Protein AF-A0A2C1LQ80-F1 (afdb_monomer_lite)

Organism: Bacillus cereus (NCBI:txid1396)

Secondary structure (DSSP, 8-state):
-PPPEEEEE-SEEEETTTTEE----S--EEEEETTTSSSEEEEEE--HHHHHHHHHHHHTTPPEEEEEE-TTSPPEEEEEEEEEEETTEEEEEESS--BT-------

Foldseek 3Di:
DDQDWDKAFFDWKDWVVVRGIADAPRPWIWIARDPFQQWIKIKGFADPVRVVVLVVCQVVQHWIWMFTDGPPFDTWIFIWHFPDDDPRMTMTTGRDRTPRDDPPDDD

pLDDT: mean 86.24, std 13.07, range [37.06, 96.94]

Structure (mmCIF, N/CA/C/O backbone):
data_AF-A0A2C1LQ80-F1
#
_entry.id   AF-A0A2C1LQ80-F1
#
loop_
_atom_site.group_PDB
_atom_site.id
_atom_site.type_symbol
_atom_site.label_atom_id
_atom_site.label_alt_id
_atom_site.label_comp_id
_atom_site.label_asym_id
_atom_site.label_entity_id
_atom_site.label_seq_id
_atom_site.pdbx_PDB_ins_code
_atom_site.Cartn_x
_atom_site.Cartn_y
_atom_site.Cartn_z
_atom_site.occupancy
_atom_site.B_iso_or_equiv
_atom_site.auth_seq_id
_atom_site.auth_comp_id
_atom_site.auth_asym_id
_atom_site.auth_atom_id
_atom_site.pdbx_PDB_model_num
ATOM 1 N N . MET A 1 1 ? 6.420 -24.282 -2.613 1.00 42.78 1 MET A N 1
ATOM 2 C CA . MET A 1 1 ? 7.594 -23.488 -3.041 1.00 42.78 1 MET A CA 1
ATOM 3 C C . MET A 1 1 ? 7.207 -22.020 -2.972 1.00 42.78 1 MET A C 1
ATOM 5 O O . MET A 1 1 ? 6.272 -21.635 -3.664 1.00 42.78 1 MET A O 1
ATOM 9 N N . GLY A 1 2 ? 7.824 -21.237 -2.084 1.00 52.50 2 GLY A N 1
ATOM 10 C CA . GLY A 1 2 ? 7.502 -19.814 -1.937 1.00 52.50 2 GLY A CA 1
ATOM 11 C C . GLY A 1 2 ? 7.779 -19.061 -3.238 1.00 52.50 2 GLY A C 1
ATOM 12 O O . GLY A 1 2 ? 8.859 -19.191 -3.813 1.00 52.50 2 GLY A O 1
ATOM 13 N N . ARG A 1 3 ? 6.786 -18.325 -3.743 1.00 61.47 3 ARG A N 1
ATOM 14 C CA . ARG A 1 3 ? 6.936 -17.494 -4.943 1.00 61.47 3 ARG A CA 1
ATOM 15 C C . ARG A 1 3 ? 7.884 -16.330 -4.623 1.00 61.47 3 ARG A C 1
ATOM 17 O O . ARG A 1 3 ? 7.694 -15.654 -3.617 1.00 61.47 3 ARG A O 1
ATOM 24 N N . LYS A 1 4 ? 8.919 -16.110 -5.445 1.00 72.00 4 LYS A N 1
ATOM 25 C CA . LYS A 1 4 ? 9.915 -15.043 -5.222 1.00 72.00 4 LYS A CA 1
ATOM 26 C C . LYS A 1 4 ? 9.265 -13.662 -5.397 1.00 72.00 4 LYS A C 1
ATOM 28 O O . LYS A 1 4 ? 8.757 -13.360 -6.478 1.00 72.00 4 LYS A O 1
ATOM 33 N N . ARG A 1 5 ? 9.324 -12.834 -4.353 1.00 78.19 5 ARG A N 1
ATOM 34 C CA . ARG A 1 5 ? 8.924 -11.419 -4.361 1.00 78.19 5 ARG A CA 1
ATOM 35 C C . ARG A 1 5 ? 10.166 -10.533 -4.251 1.00 78.19 5 ARG A C 1
ATOM 37 O O . ARG A 1 5 ? 11.120 -10.908 -3.574 1.00 78.19 5 ARG A O 1
ATOM 44 N N . ASN A 1 6 ? 10.153 -9.391 -4.930 1.00 82.69 6 ASN A N 1
ATOM 45 C CA . ASN A 1 6 ? 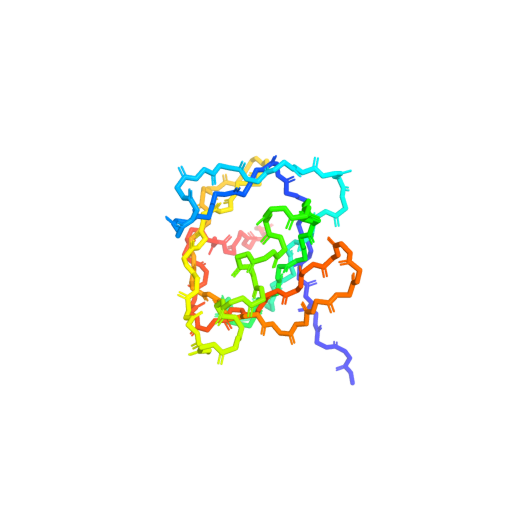11.159 -8.346 -4.757 1.00 82.69 6 ASN A CA 1
ATOM 46 C C . ASN A 1 6 ? 10.644 -7.369 -3.696 1.00 82.69 6 ASN A C 1
ATOM 48 O O . ASN A 1 6 ? 9.535 -6.862 -3.861 1.00 82.69 6 ASN A O 1
ATOM 52 N N . SER A 1 7 ? 11.433 -7.125 -2.650 1.00 84.19 7 SER A N 1
ATOM 53 C CA . SER A 1 7 ? 11.155 -6.096 -1.643 1.00 84.19 7 SER A CA 1
ATOM 54 C C . SER A 1 7 ? 11.945 -4.837 -1.971 1.00 84.19 7 SER A C 1
ATOM 56 O O . SER A 1 7 ? 13.100 -4.946 -2.385 1.00 84.19 7 SER A O 1
ATOM 58 N N . HIS A 1 8 ? 11.329 -3.674 -1.789 1.00 85.50 8 HIS A N 1
ATOM 59 C CA . HIS A 1 8 ? 11.959 -2.370 -1.983 1.00 85.50 8 HIS A CA 1
ATOM 60 C C . HIS A 1 8 ? 11.697 -1.481 -0.779 1.00 85.50 8 HIS A C 1
ATOM 62 O O . HIS A 1 8 ? 10.555 -1.415 -0.313 1.00 85.50 8 HIS A O 1
ATOM 68 N N . ASP A 1 9 ? 12.743 -0.786 -0.345 1.00 85.25 9 ASP A N 1
ATOM 69 C CA . ASP A 1 9 ? 12.654 0.262 0.667 1.00 85.25 9 ASP A CA 1
ATOM 70 C C . ASP A 1 9 ? 12.055 1.519 0.037 1.00 85.25 9 ASP A C 1
ATOM 72 O O . ASP A 1 9 ? 12.361 1.866 -1.109 1.00 85.25 9 ASP A O 1
ATOM 76 N N . ILE A 1 10 ? 11.166 2.181 0.768 1.00 89.38 10 ILE A N 1
ATOM 77 C CA . ILE A 1 10 ? 10.359 3.274 0.234 1.00 89.38 10 ILE A CA 1
ATOM 78 C C . ILE A 1 10 ? 10.852 4.609 0.778 1.00 89.38 10 ILE A C 1
ATOM 80 O O . ILE A 1 10 ? 10.959 4.792 1.986 1.00 89.38 10 ILE A O 1
ATOM 84 N N . ASP A 1 11 ? 11.082 5.569 -0.119 1.00 87.56 11 ASP A N 1
ATOM 85 C CA . ASP A 1 11 ? 11.492 6.922 0.264 1.00 87.56 11 ASP A CA 1
ATOM 86 C C . ASP A 1 11 ? 10.289 7.788 0.636 1.00 87.56 11 ASP A C 1
ATOM 88 O O . ASP A 1 11 ? 10.343 8.570 1.583 1.00 87.56 11 ASP A O 1
ATOM 92 N N . ARG A 1 12 ? 9.220 7.720 -0.174 1.00 91.69 12 ARG A N 1
ATOM 93 C CA . ARG A 1 12 ? 7.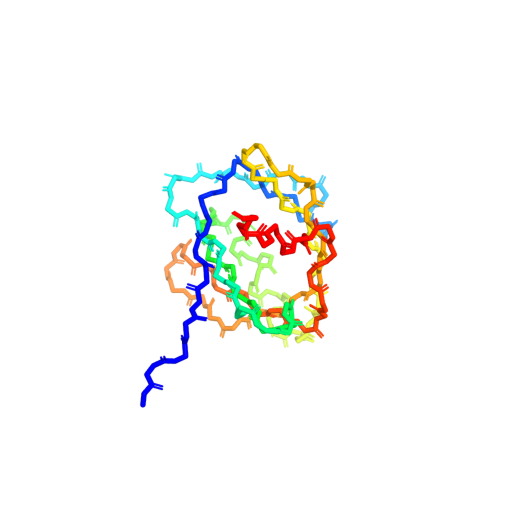999 8.528 -0.022 1.00 91.69 12 ARG A CA 1
ATOM 94 C C . ARG A 1 12 ? 6.786 7.811 -0.598 1.00 91.69 12 ARG A C 1
ATOM 96 O O . ARG A 1 12 ? 6.883 7.131 -1.623 1.00 91.69 12 ARG A O 1
ATOM 103 N N . VAL A 1 13 ? 5.620 8.049 -0.001 1.00 93.50 13 VAL A N 1
ATOM 104 C CA . VAL A 1 13 ? 4.330 7.549 -0.493 1.00 93.50 13 VAL A CA 1
ATOM 105 C C . VAL A 1 13 ? 3.331 8.686 -0.533 1.00 93.50 13 VAL A C 1
ATOM 107 O O . VAL A 1 13 ? 3.036 9.291 0.487 1.00 93.50 13 VAL A O 1
ATOM 110 N N . PHE A 1 14 ? 2.774 8.954 -1.705 1.00 94.38 14 PHE A N 1
ATOM 111 C CA . PHE A 1 14 ? 1.685 9.902 -1.882 1.00 94.38 14 PHE A CA 1
ATOM 112 C C . PHE A 1 14 ? 0.360 9.160 -2.043 1.00 94.38 14 PHE A C 1
ATOM 114 O O . PHE A 1 14 ? 0.234 8.283 -2.905 1.00 94.38 14 PHE A O 1
ATOM 121 N N . VAL A 1 15 ? -0.634 9.553 -1.246 1.00 94.44 15 VAL A N 1
ATOM 122 C CA . VAL A 1 15 ? -1.986 8.988 -1.283 1.00 94.44 15 VAL A CA 1
ATOM 123 C C . VAL A 1 15 ? -2.927 10.009 -1.895 1.00 94.44 15 VAL A C 1
ATOM 125 O O . VAL A 1 15 ? -3.183 11.071 -1.327 1.00 94.44 15 VAL A O 1
ATOM 128 N N . LYS A 1 16 ? -3.486 9.691 -3.064 1.00 92.19 16 LYS A N 1
ATOM 129 C CA . LYS A 1 16 ? -4.282 10.667 -3.818 1.00 92.19 16 LYS A CA 1
ATOM 130 C C . LYS A 1 16 ? -5.562 11.095 -3.098 1.00 92.19 16 LYS A C 1
ATOM 132 O O . LYS A 1 16 ? -5.937 12.258 -3.211 1.00 92.19 16 LYS A O 1
ATOM 137 N N . GLY A 1 17 ? -6.213 10.188 -2.367 1.00 88.56 17 GLY A N 1
ATOM 138 C CA . GLY A 1 17 ? -7.42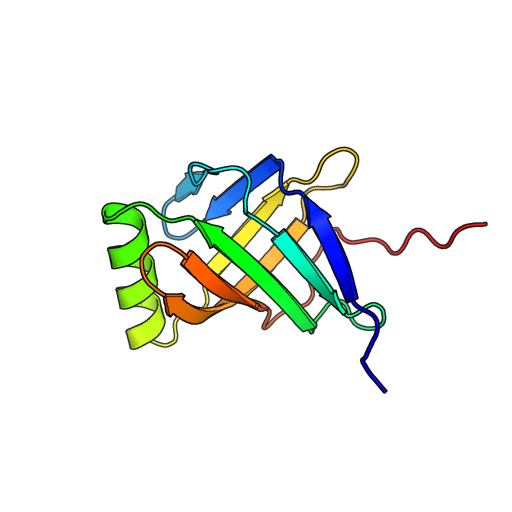6 10.511 -1.604 1.00 88.56 17 GLY A CA 1
ATOM 139 C C . GLY A 1 17 ? -7.164 11.465 -0.437 1.00 88.56 17 GLY A C 1
ATOM 140 O O . GLY A 1 17 ? -7.965 12.363 -0.196 1.00 88.56 17 GLY A O 1
ATOM 141 N N . LEU A 1 18 ? -5.994 11.350 0.197 1.00 89.38 18 LEU A N 1
ATOM 142 C CA . LEU A 1 18 ? -5.525 12.261 1.245 1.00 89.38 18 LEU A CA 1
ATOM 143 C C . LEU A 1 18 ? -4.937 13.564 0.685 1.00 89.38 18 LEU A C 1
ATOM 145 O O . LEU A 1 18 ? -4.916 14.582 1.368 1.00 89.38 18 LEU A O 1
ATOM 149 N N . LYS A 1 19 ? -4.507 13.558 -0.583 1.00 92.00 19 LYS A N 1
ATOM 150 C CA . LYS A 1 19 ? -3.861 14.683 -1.283 1.00 92.00 19 LYS A CA 1
ATOM 151 C C . LYS A 1 19 ? -2.526 15.121 -0.664 1.00 92.00 19 LYS A C 1
ATOM 153 O O . LYS A 1 19 ? -2.078 16.234 -0.932 1.00 92.00 19 LYS A O 1
ATOM 158 N N . TYR A 1 20 ? -1.870 14.255 0.106 1.00 89.81 20 TYR A N 1
ATOM 159 C CA . TYR A 1 20 ? -0.556 14.516 0.693 1.00 89.81 20 TYR A CA 1
ATOM 160 C C . TYR A 1 20 ? 0.334 13.260 0.736 1.00 89.81 20 TYR A C 1
ATOM 162 O O . TYR A 1 20 ? -0.101 12.148 0.417 1.00 89.81 20 TYR A O 1
ATOM 170 N N . GLU A 1 21 ? 1.612 13.471 1.068 1.00 91.12 21 GLU A N 1
ATOM 171 C CA . GLU A 1 21 ? 2.606 12.414 1.289 1.00 91.12 21 GLU A CA 1
ATOM 172 C C . GLU A 1 21 ? 2.541 11.902 2.730 1.00 91.12 21 GLU A C 1
ATOM 174 O O . GLU A 1 21 ? 2.594 12.699 3.666 1.00 91.12 21 GLU A O 1
ATOM 179 N N . LEU A 1 22 ? 2.446 10.584 2.903 1.00 88.81 22 LEU A N 1
ATOM 180 C CA . LEU A 1 22 ? 2.454 9.950 4.217 1.00 88.81 22 LEU A CA 1
ATOM 181 C C . LEU A 1 22 ? 3.793 10.171 4.908 1.00 88.81 22 LEU A C 1
ATOM 183 O O . LEU A 1 22 ? 4.860 10.139 4.280 1.00 88.81 22 LEU A O 1
ATOM 187 N N . ARG A 1 23 ? 3.736 10.331 6.228 1.00 81.31 23 ARG A N 1
ATOM 188 C CA . ARG A 1 23 ? 4.941 10.404 7.043 1.00 81.31 23 ARG A CA 1
ATOM 189 C C . ARG A 1 23 ? 5.478 8.998 7.293 1.00 81.31 23 ARG A C 1
ATOM 191 O O . ARG A 1 23 ? 4.931 8.260 8.102 1.00 81.31 23 ARG A O 1
ATOM 198 N N . LEU A 1 24 ? 6.582 8.666 6.633 1.00 83.12 24 LEU A N 1
ATOM 199 C CA . LEU A 1 24 ? 7.207 7.355 6.775 1.00 83.12 24 LEU A CA 1
ATOM 200 C C . LEU A 1 24 ? 7.936 7.211 8.120 1.00 83.12 24 LEU A C 1
ATOM 202 O O . LEU A 1 24 ? 8.577 8.155 8.595 1.00 83.12 24 LEU A O 1
ATOM 206 N N . SER A 1 25 ? 7.862 6.023 8.718 1.00 80.12 25 SER A N 1
ATOM 207 C CA . SER A 1 25 ? 8.595 5.633 9.927 1.00 80.12 25 SER A CA 1
ATOM 208 C C . SER A 1 25 ? 9.845 4.795 9.644 1.00 80.12 25 SER A C 1
ATOM 210 O O . SER A 1 25 ? 10.580 4.487 10.581 1.00 80.12 25 SER A O 1
ATOM 212 N N . GLY A 1 26 ? 10.099 4.428 8.384 1.00 76.69 26 GLY A N 1
ATOM 213 C CA . GLY A 1 26 ? 11.242 3.616 7.955 1.00 76.69 26 GLY A CA 1
ATOM 214 C C . GLY A 1 26 ? 10.996 2.104 7.999 1.00 76.69 26 GLY A C 1
ATOM 215 O O . GLY A 1 26 ? 11.940 1.333 7.855 1.00 76.69 26 GLY A O 1
ATOM 216 N N . SER A 1 27 ? 9.751 1.676 8.216 1.00 77.00 27 SER A N 1
ATOM 217 C CA . SER A 1 27 ? 9.326 0.266 8.177 1.00 77.00 27 SER A CA 1
ATOM 218 C C . SER A 1 27 ? 8.510 -0.064 6.927 1.00 77.00 27 SER A C 1
ATOM 220 O O . SER A 1 27 ? 8.012 -1.176 6.787 1.00 77.00 27 SER A O 1
ATOM 222 N N . GLU A 1 28 ? 8.341 0.903 6.028 1.00 87.94 28 GLU A N 1
ATOM 223 C CA . GLU A 1 28 ? 7.515 0.761 4.843 1.00 87.94 28 GLU A CA 1
ATOM 224 C C . GLU A 1 28 ? 8.216 -0.060 3.772 1.00 87.94 28 GLU A C 1
ATOM 226 O O . GLU A 1 28 ? 9.349 0.220 3.375 1.00 87.94 28 GLU A O 1
ATOM 231 N N . ALA A 1 29 ? 7.506 -1.066 3.272 1.00 90.12 29 ALA A N 1
ATOM 232 C CA . ALA A 1 29 ? 8.053 -2.017 2.326 1.00 90.12 29 ALA A CA 1
ATOM 233 C C . ALA A 1 29 ? 7.085 -2.238 1.171 1.00 90.12 29 ALA A C 1
ATOM 235 O O . ALA A 1 29 ? 5.888 -2.480 1.355 1.00 90.12 29 ALA A O 1
ATOM 236 N N . LEU A 1 30 ? 7.628 -2.200 -0.044 1.00 90.56 30 LEU A N 1
ATOM 237 C CA . LEU A 1 30 ? 6.905 -2.574 -1.248 1.00 90.56 30 LEU A CA 1
ATOM 238 C C . LEU A 1 30 ? 7.349 -3.967 -1.682 1.00 90.56 30 LEU A C 1
ATOM 240 O O . LEU A 1 30 ? 8.480 -4.165 -2.120 1.00 90.56 30 LEU A O 1
ATOM 244 N N . SER A 1 31 ? 6.430 -4.923 -1.625 1.00 89.75 31 SER A N 1
ATOM 245 C CA . SER A 1 31 ? 6.635 -6.293 -2.085 1.00 89.75 31 SER A CA 1
ATOM 246 C C . SER A 1 31 ? 5.957 -6.514 -3.428 1.00 89.75 31 SER A C 1
ATOM 248 O O . SER A 1 31 ? 4.741 -6.410 -3.528 1.00 89.75 31 SER A O 1
ATOM 250 N N . ILE A 1 32 ? 6.713 -6.885 -4.462 1.00 85.81 32 ILE A N 1
ATOM 251 C CA . ILE A 1 32 ? 6.175 -7.107 -5.813 1.00 85.81 32 ILE A CA 1
ATOM 252 C C . ILE A 1 32 ? 6.461 -8.533 -6.267 1.00 85.81 32 ILE A C 1
ATOM 254 O O . ILE A 1 32 ? 7.598 -9.011 -6.212 1.00 85.81 32 ILE A O 1
ATOM 258 N N . HIS A 1 33 ? 5.438 -9.217 -6.771 1.00 80.31 33 HIS A N 1
ATOM 259 C CA . HIS A 1 33 ? 5.605 -10.505 -7.420 1.00 80.31 33 HIS A CA 1
ATOM 260 C C . HIS A 1 33 ? 6.346 -10.354 -8.755 1.00 80.31 33 HIS A C 1
ATOM 262 O O . HIS A 1 33 ? 5.972 -9.571 -9.630 1.00 80.31 33 HIS A O 1
ATOM 268 N N . LYS A 1 34 ? 7.413 -11.143 -8.914 1.00 67.94 34 LYS A N 1
ATOM 269 C CA . LYS A 1 34 ? 8.449 -10.940 -9.936 1.00 67.94 34 LYS A CA 1
ATOM 270 C C . LYS A 1 34 ? 7.945 -10.959 -11.388 1.00 67.94 34 LYS A C 1
ATOM 272 O O . LYS A 1 34 ? 8.589 -10.364 -12.245 1.00 67.94 34 LYS A O 1
ATOM 277 N N . THR A 1 35 ? 6.860 -11.675 -11.683 1.00 67.62 35 THR A N 1
ATOM 278 C CA . THR A 1 35 ? 6.489 -12.029 -13.067 1.00 67.62 35 THR A CA 1
ATOM 279 C C . THR A 1 35 ? 5.329 -11.240 -13.660 1.00 67.62 35 THR A C 1
ATOM 281 O O . THR A 1 35 ? 5.179 -11.260 -14.874 1.00 67.62 35 THR A O 1
ATOM 284 N N . ASN A 1 36 ? 4.495 -10.589 -12.850 1.00 68.81 36 ASN A N 1
ATOM 285 C CA . ASN A 1 36 ? 3.261 -9.965 -13.334 1.00 68.81 36 ASN A CA 1
ATOM 286 C C . ASN A 1 36 ? 3.044 -8.528 -12.853 1.00 68.81 36 ASN A C 1
ATOM 288 O O . ASN A 1 36 ? 2.198 -7.866 -13.432 1.00 68.81 36 ASN A O 1
ATOM 292 N N . PHE A 1 37 ? 3.785 -8.014 -11.859 1.00 76.44 37 PHE A N 1
ATOM 293 C CA . PHE A 1 37 ? 3.662 -6.635 -11.321 1.00 76.44 37 PHE A CA 1
ATOM 294 C C . PHE A 1 37 ? 2.238 -6.196 -10.900 1.00 76.44 37 PHE A C 1
ATOM 296 O O . PHE A 1 37 ? 2.049 -5.065 -10.464 1.00 76.44 37 PHE A O 1
ATOM 303 N N . GLU A 1 38 ? 1.250 -7.079 -11.029 1.00 79.69 38 GLU A N 1
ATOM 304 C CA . GLU A 1 38 ? -0.146 -6.959 -10.607 1.00 79.69 38 GLU A CA 1
ATOM 305 C C . GLU A 1 38 ? -0.316 -7.412 -9.159 1.00 79.69 38 GLU A C 1
ATOM 307 O O . GLU A 1 38 ? -1.100 -6.836 -8.416 1.00 79.69 38 GLU A O 1
ATOM 312 N N . ASP A 1 39 ? 0.450 -8.423 -8.743 1.00 86.44 39 ASP A N 1
ATOM 313 C CA . ASP A 1 39 ? 0.470 -8.917 -7.367 1.00 86.44 39 ASP A CA 1
ATOM 314 C C . ASP A 1 39 ? 1.565 -8.182 -6.590 1.00 86.44 39 ASP A C 1
ATOM 316 O O . ASP A 1 39 ? 2.713 -8.630 -6.509 1.00 86.44 39 ASP A O 1
ATOM 320 N N . TRP A 1 40 ? 1.209 -7.006 -6.076 1.00 92.31 40 TRP A N 1
ATOM 321 C CA . TRP A 1 40 ? 2.048 -6.222 -5.178 1.00 92.31 40 TRP A CA 1
ATOM 322 C C . TRP A 1 40 ? 1.318 -5.900 -3.876 1.00 92.31 40 TRP A C 1
ATOM 324 O O . TRP A 1 40 ? 0.094 -5.777 -3.835 1.00 92.31 40 TRP A O 1
ATOM 334 N N . GLU A 1 41 ? 2.086 -5.780 -2.802 1.00 95.06 41 GLU A N 1
ATOM 335 C CA . GLU A 1 41 ? 1.623 -5.390 -1.477 1.00 95.06 41 GLU A CA 1
ATOM 336 C C . GLU A 1 41 ? 2.506 -4.262 -0.964 1.00 95.06 41 GLU A C 1
ATOM 338 O O . GLU A 1 41 ? 3.719 -4.264 -1.182 1.00 95.06 41 GLU A O 1
ATOM 343 N N . LEU A 1 42 ? 1.879 -3.297 -0.310 1.00 94.44 42 LEU A N 1
ATOM 344 C CA . LEU A 1 42 ? 2.539 -2.139 0.259 1.00 94.44 42 LEU A CA 1
ATOM 345 C C . LEU A 1 42 ? 2.178 -2.074 1.741 1.00 94.44 42 LEU A C 1
ATOM 347 O O . LEU A 1 42 ? 0.999 -2.005 2.092 1.00 94.44 42 LEU A O 1
ATOM 351 N N . GLU A 1 43 ? 3.203 -2.139 2.579 1.00 94.81 43 GLU A N 1
ATOM 352 C CA . GLU A 1 43 ? 3.104 -1.991 4.026 1.00 94.81 43 GLU A CA 1
ATOM 353 C C . GLU A 1 43 ? 3.466 -0.557 4.408 1.00 94.81 43 GLU A C 1
ATOM 355 O O . GLU A 1 43 ? 4.497 -0.039 3.978 1.00 94.81 43 GLU A O 1
ATOM 360 N N . LEU A 1 44 ? 2.586 0.090 5.169 1.00 93.19 44 LEU A N 1
ATOM 361 C CA . LEU A 1 44 ? 2.670 1.497 5.544 1.00 93.19 44 LEU A CA 1
ATOM 362 C C . LEU A 1 44 ? 2.506 1.640 7.047 1.00 93.19 44 LEU A C 1
ATOM 364 O O . LEU A 1 44 ? 1.617 1.015 7.625 1.00 93.19 44 LEU A O 1
ATOM 368 N N . SER A 1 45 ? 3.284 2.522 7.659 1.00 91.31 45 SER A N 1
ATOM 369 C CA . SER A 1 45 ? 2.913 3.076 8.955 1.00 91.31 45 SER A CA 1
ATOM 370 C C . SER A 1 45 ? 1.985 4.268 8.747 1.00 91.31 45 SER A C 1
ATOM 372 O O . SER A 1 45 ? 2.200 5.080 7.849 1.00 91.31 45 SER A O 1
ATOM 374 N N . ALA A 1 46 ? 0.950 4.365 9.573 1.00 89.56 46 ALA A N 1
ATOM 375 C CA . ALA A 1 46 ? -0.040 5.430 9.536 1.00 89.56 46 ALA A CA 1
ATOM 376 C C . ALA A 1 46 ? -0.250 6.009 10.943 1.00 89.56 46 ALA A C 1
ATOM 378 O O . ALA A 1 46 ? -0.303 5.274 11.934 1.00 89.56 46 ALA A O 1
ATOM 379 N N . CYS A 1 47 ? -0.363 7.332 11.042 1.00 90.31 47 CYS A N 1
ATOM 380 C CA . CYS A 1 47 ? -0.796 8.022 12.257 1.00 90.31 47 CYS A CA 1
ATOM 381 C C . CYS A 1 47 ? -2.322 7.928 12.436 1.00 90.31 47 CYS A C 1
ATOM 383 O O . CYS A 1 47 ? -3.024 7.457 11.546 1.00 90.31 47 CYS A O 1
ATOM 385 N N . GLU A 1 48 ? -2.857 8.379 13.576 1.00 90.06 48 GLU A N 1
ATOM 386 C CA . GLU A 1 48 ? -4.295 8.255 13.877 1.00 90.06 48 GLU A CA 1
ATOM 387 C C . GLU A 1 48 ? -5.193 8.845 12.778 1.00 90.06 48 GLU A C 1
ATOM 389 O O . GLU A 1 48 ? -6.127 8.184 12.337 1.00 90.06 48 GLU A O 1
ATOM 394 N N . GLU A 1 49 ? -4.881 10.044 12.274 1.00 88.62 49 GLU A N 1
ATOM 395 C CA . GLU A 1 49 ? -5.652 10.688 11.199 1.00 88.62 49 GLU A CA 1
ATOM 396 C C . GLU A 1 49 ? -5.633 9.880 9.891 1.00 88.62 49 GLU A C 1
ATOM 398 O O . GLU A 1 49 ? -6.660 9.727 9.227 1.00 88.62 49 GLU A O 1
ATOM 403 N N . GLU A 1 50 ? -4.474 9.328 9.531 1.00 92.44 50 GLU A N 1
ATOM 404 C CA . GLU A 1 50 ? -4.305 8.488 8.342 1.00 92.44 50 GLU A CA 1
ATOM 405 C C . GLU A 1 50 ? -5.042 7.149 8.509 1.00 92.44 50 GLU A C 1
ATOM 407 O O . GLU A 1 50 ? -5.681 6.676 7.567 1.00 92.44 50 GLU A O 1
ATOM 412 N N . LEU A 1 51 ? -5.015 6.558 9.710 1.00 93.75 51 LEU A N 1
ATOM 413 C CA . LEU A 1 51 ? -5.731 5.320 10.029 1.00 93.75 51 LEU A CA 1
ATOM 414 C C . LEU A 1 51 ? -7.239 5.476 9.838 1.00 93.75 51 LEU A C 1
ATOM 416 O O . LEU A 1 51 ? -7.837 4.617 9.193 1.00 93.75 51 LEU A O 1
ATOM 420 N N . TYR A 1 52 ? -7.840 6.578 10.303 1.00 93.62 52 TYR A N 1
ATOM 421 C CA . TYR A 1 52 ? -9.268 6.839 10.082 1.00 93.62 52 TYR A CA 1
ATOM 422 C C . TYR A 1 52 ? -9.631 6.841 8.593 1.00 93.62 52 TYR A C 1
ATOM 424 O O . TYR A 1 52 ? -10.649 6.270 8.200 1.00 93.62 52 TYR A O 1
ATOM 432 N N . TYR A 1 53 ? -8.784 7.433 7.746 1.00 94.25 53 TYR A N 1
ATOM 433 C CA . TYR A 1 53 ? -8.980 7.383 6.298 1.00 94.25 53 TYR A CA 1
ATOM 434 C C . TYR A 1 53 ? -8.903 5.947 5.762 1.00 94.25 53 TYR A C 1
ATOM 436 O O . TYR A 1 53 ? -9.771 5.537 4.993 1.00 94.25 53 TYR A O 1
ATOM 444 N N . PHE A 1 54 ? -7.895 5.168 6.172 1.00 95.12 54 PHE A N 1
ATOM 445 C CA . PHE A 1 54 ? -7.739 3.782 5.720 1.00 95.12 54 PHE A CA 1
ATOM 446 C C . PHE A 1 54 ? -8.869 2.863 6.204 1.00 95.12 54 PHE A C 1
ATOM 448 O O . PHE A 1 54 ? -9.259 1.947 5.479 1.00 95.12 54 PHE A O 1
ATOM 455 N N . GLU A 1 55 ? -9.421 3.097 7.392 1.00 95.69 55 GLU A N 1
ATOM 456 C CA . GLU A 1 55 ? -10.590 2.375 7.894 1.00 95.69 55 GLU A CA 1
ATOM 457 C C . GLU A 1 55 ? -11.847 2.690 7.079 1.00 95.69 55 GLU A C 1
ATOM 459 O O . GLU A 1 55 ? -12.556 1.764 6.681 1.00 95.69 55 GLU A O 1
ATOM 464 N N . ASP A 1 56 ? -12.096 3.966 6.775 1.00 95.56 56 ASP A N 1
ATOM 465 C CA . ASP A 1 56 ? -13.254 4.406 5.990 1.00 95.56 56 ASP A CA 1
ATOM 466 C C . ASP A 1 56 ? -13.244 3.809 4.572 1.00 95.56 56 ASP A C 1
ATOM 468 O O . ASP A 1 56 ? -14.209 3.167 4.151 1.00 95.56 56 ASP A O 1
ATOM 472 N N . VAL A 1 57 ? -12.121 3.923 3.856 1.00 95.06 57 VAL A N 1
ATOM 473 C CA . VAL A 1 57 ? -11.992 3.348 2.503 1.00 95.06 57 VAL A CA 1
ATOM 474 C C . VAL A 1 57 ? -12.031 1.818 2.516 1.00 95.06 57 VAL A C 1
ATOM 476 O O . VAL A 1 57 ? -12.555 1.219 1.579 1.00 95.06 57 VAL A O 1
ATOM 479 N N . LYS A 1 58 ? -11.547 1.164 3.585 1.00 95.81 58 LYS A N 1
ATOM 480 C CA . LYS A 1 58 ? -11.669 -0.292 3.757 1.00 95.81 58 LYS A CA 1
ATOM 481 C C . LYS A 1 58 ? -13.127 -0.718 3.923 1.00 95.81 58 LYS A C 1
ATOM 483 O O . LYS A 1 58 ? -13.533 -1.704 3.318 1.00 95.81 58 LYS A O 1
ATOM 488 N N . GLN A 1 59 ? -13.911 0.001 4.730 1.00 95.25 59 GLN A N 1
ATOM 489 C CA . GLN A 1 59 ? -15.335 -0.299 4.936 1.00 95.25 59 GLN A CA 1
ATOM 490 C C . GLN A 1 59 ? -16.152 -0.133 3.650 1.00 95.25 59 GLN A C 1
ATOM 492 O O . GLN A 1 59 ? -17.118 -0.865 3.440 1.00 95.25 59 GLN A O 1
ATOM 497 N N . LYS A 1 60 ? -15.749 0.803 2.787 1.00 95.44 60 LYS A N 1
ATOM 498 C CA . LYS A 1 60 ? -16.389 1.071 1.492 1.00 95.44 60 LYS A CA 1
ATOM 499 C C . LYS A 1 60 ? -15.872 0.197 0.345 1.00 95.44 60 LYS A C 1
ATOM 501 O O . LYS A 1 60 ? -16.418 0.285 -0.750 1.00 95.44 60 LYS A O 1
ATOM 506 N N . ASP A 1 61 ? -14.838 -0.615 0.583 1.00 92.44 61 ASP A N 1
ATOM 507 C CA . ASP A 1 61 ? -14.091 -1.347 -0.453 1.00 92.44 61 ASP A CA 1
ATOM 508 C C . ASP A 1 61 ? -13.623 -0.425 -1.602 1.00 92.44 61 ASP A C 1
ATOM 510 O O . ASP A 1 61 ? -13.619 -0.784 -2.781 1.00 92.44 61 ASP A O 1
ATOM 514 N N . GLU A 1 62 ? -13.257 0.816 -1.261 1.00 94.06 62 GLU A N 1
ATOM 515 C CA . GLU A 1 62 ? -12.858 1.827 -2.236 1.00 94.06 62 GLU A CA 1
ATOM 516 C C . GLU A 1 62 ? -11.374 1.679 -2.614 1.00 94.06 62 GLU A C 1
ATOM 518 O O . GLU A 1 62 ? -10.494 1.689 -1.744 1.00 94.06 62 GLU A O 1
ATOM 523 N N . PRO A 1 63 ? -11.047 1.596 -3.918 1.00 95.44 63 PRO A N 1
ATOM 524 C CA . PRO A 1 63 ? -9.663 1.589 -4.360 1.00 95.44 63 PRO A CA 1
ATOM 525 C C . PRO A 1 63 ? -8.954 2.915 -4.087 1.00 95.44 63 PRO A C 1
ATOM 527 O O . PRO A 1 63 ? -9.420 3.990 -4.463 1.00 95.44 63 PRO A O 1
ATOM 530 N N . ILE A 1 64 ? -7.743 2.821 -3.551 1.00 96.06 64 ILE A N 1
ATOM 531 C CA . ILE A 1 64 ? -6.862 3.951 -3.276 1.00 96.06 64 ILE A CA 1
ATOM 532 C C . ILE A 1 64 ? -5.801 4.038 -4.371 1.00 96.06 64 ILE A C 1
ATOM 534 O O . ILE A 1 64 ? -5.149 3.049 -4.711 1.00 96.06 64 ILE A O 1
ATOM 538 N N . GLU A 1 65 ? -5.597 5.238 -4.912 1.00 96.69 65 GLU A N 1
ATOM 539 C CA . GLU A 1 65 ? -4.495 5.536 -5.829 1.00 96.69 65 GLU A CA 1
ATOM 540 C C . GLU A 1 65 ? -3.241 5.964 -5.057 1.00 96.69 65 GLU A C 1
ATOM 542 O O . GLU A 1 65 ? -3.260 6.952 -4.316 1.00 96.69 65 GLU A O 1
ATOM 547 N N . PHE A 1 66 ? -2.143 5.245 -5.297 1.00 95.38 66 PHE A N 1
ATOM 548 C CA . PHE A 1 66 ? -0.832 5.502 -4.708 1.00 95.38 66 PHE A CA 1
ATOM 549 C C . PHE A 1 66 ? 0.171 5.983 -5.755 1.00 95.38 66 PHE A C 1
ATOM 551 O O . PHE A 1 66 ? 0.197 5.490 -6.888 1.00 95.38 66 PHE A O 1
ATOM 558 N N . ALA A 1 67 ? 1.052 6.892 -5.338 1.00 94.94 67 ALA A N 1
ATOM 559 C CA . ALA A 1 67 ? 2.331 7.129 -5.992 1.00 94.94 67 ALA A CA 1
ATOM 560 C C . ALA A 1 67 ? 3.470 6.841 -5.005 1.00 94.94 67 ALA A C 1
ATOM 562 O O . ALA A 1 67 ? 3.556 7.460 -3.949 1.00 94.94 67 ALA A O 1
ATOM 563 N N . ILE A 1 68 ? 4.327 5.887 -5.354 1.00 94.00 68 ILE A N 1
ATOM 564 C CA . ILE A 1 68 ? 5.392 5.355 -4.504 1.00 94.00 68 ILE A CA 1
ATOM 565 C C . ILE A 1 68 ? 6.730 5.781 -5.104 1.00 94.00 68 ILE A C 1
ATOM 567 O O . ILE A 1 68 ? 6.963 5.625 -6.308 1.00 94.00 68 ILE A O 1
ATOM 571 N N . TYR A 1 69 ? 7.606 6.326 -4.271 1.00 91.25 69 TYR A N 1
ATOM 572 C CA . TYR A 1 69 ? 8.945 6.747 -4.653 1.00 91.25 69 TYR A CA 1
ATOM 573 C C . TYR A 1 69 ? 9.961 5.847 -3.960 1.00 91.25 69 TYR A C 1
ATOM 575 O O . TYR A 1 69 ? 9.921 5.687 -2.744 1.00 91.25 69 TYR A O 1
ATOM 583 N N . ILE A 1 70 ? 10.848 5.261 -4.757 1.00 88.56 70 ILE A N 1
ATOM 584 C CA . ILE A 1 70 ? 11.936 4.392 -4.308 1.00 88.56 70 ILE A CA 1
ATOM 585 C C . ILE A 1 70 ? 13.226 4.946 -4.893 1.00 88.56 70 ILE A C 1
ATOM 587 O O . ILE A 1 70 ? 13.253 5.373 -6.057 1.00 88.56 70 ILE A O 1
ATOM 591 N N . GLN A 1 71 ? 14.291 4.916 -4.099 1.00 82.81 71 GLN A N 1
ATOM 592 C CA . GLN A 1 71 ? 15.564 5.493 -4.482 1.00 82.81 71 GLN A CA 1
ATOM 593 C C . GLN A 1 71 ? 16.082 4.832 -5.762 1.00 82.81 71 GLN A C 1
ATOM 595 O O . GLN A 1 71 ? 16.034 3.613 -5.924 1.00 82.81 71 GLN A O 1
ATOM 600 N N . TYR A 1 72 ? 16.574 5.645 -6.699 1.00 80.94 72 TYR A N 1
ATOM 601 C CA . TYR A 1 72 ? 17.103 5.185 -7.992 1.00 80.94 72 TYR A CA 1
ATOM 602 C C . TYR A 1 72 ? 16.085 4.463 -8.897 1.00 80.94 72 TYR A C 1
ATOM 604 O O . TYR A 1 72 ? 16.472 3.867 -9.904 1.00 80.94 72 TYR A O 1
ATOM 612 N N . MET A 1 73 ? 14.785 4.551 -8.592 1.00 83.44 73 MET A N 1
ATOM 613 C CA . MET A 1 73 ? 13.707 4.031 -9.430 1.00 83.44 73 MET A CA 1
ATOM 614 C C . MET A 1 73 ? 12.805 5.151 -9.945 1.00 83.44 73 MET A C 1
ATOM 616 O O . MET A 1 73 ? 12.735 6.251 -9.399 1.00 83.44 73 MET A O 1
ATOM 620 N N . ASN A 1 74 ? 12.079 4.858 -11.024 1.00 84.12 74 ASN A N 1
ATOM 621 C CA . ASN A 1 74 ? 11.000 5.734 -11.459 1.00 84.12 74 ASN A CA 1
ATOM 622 C C . ASN A 1 74 ? 9.884 5.746 -10.412 1.00 84.12 74 ASN A C 1
ATOM 624 O O . ASN A 1 74 ? 9.637 4.737 -9.753 1.00 84.12 74 ASN A O 1
ATOM 628 N N . ARG A 1 75 ? 9.149 6.861 -10.342 1.00 90.06 75 ARG A N 1
ATOM 629 C CA . ARG A 1 75 ? 7.888 6.929 -9.600 1.00 90.06 75 ARG A CA 1
ATOM 630 C C . ARG A 1 75 ? 6.977 5.777 -10.022 1.00 90.06 75 ARG A C 1
ATOM 632 O O . ARG A 1 75 ? 6.652 5.652 -11.206 1.00 90.06 75 ARG A O 1
ATOM 639 N N . LEU A 1 76 ? 6.547 4.991 -9.045 1.00 92.31 76 LEU A N 1
ATOM 640 C CA . LEU A 1 76 ? 5.634 3.880 -9.241 1.00 92.31 76 LEU A CA 1
ATOM 641 C C . LEU A 1 76 ? 4.204 4.328 -8.955 1.00 92.31 76 LEU A C 1
ATOM 643 O O . LEU A 1 76 ? 3.977 5.067 -8.002 1.00 92.31 76 LEU A O 1
ATOM 647 N N . THR A 1 77 ? 3.232 3.906 -9.759 1.00 94.25 77 THR A N 1
ATOM 648 C CA . THR A 1 77 ? 1.822 4.264 -9.532 1.00 94.25 77 THR A CA 1
ATOM 649 C C . THR A 1 77 ? 0.909 3.066 -9.702 1.00 94.25 77 THR A C 1
ATOM 651 O O . THR A 1 77 ? 1.041 2.325 -10.676 1.00 94.25 77 THR A O 1
ATOM 654 N N . GLY A 1 78 ? -0.056 2.909 -8.802 1.00 94.12 78 GLY A N 1
ATOM 655 C CA . GLY A 1 78 ? -1.020 1.815 -8.857 1.00 94.12 78 GLY A CA 1
ATOM 656 C C . GLY A 1 78 ? -2.233 2.061 -7.970 1.00 94.12 78 GLY A C 1
ATOM 657 O O . GLY A 1 78 ? -2.238 2.969 -7.136 1.00 94.12 78 GLY A O 1
ATOM 658 N N . LYS A 1 79 ? -3.269 1.246 -8.176 1.00 96.00 79 LYS A N 1
ATOM 659 C CA . LYS A 1 79 ? -4.452 1.187 -7.319 1.00 96.00 79 LYS A CA 1
ATOM 660 C C . LYS A 1 79 ? -4.365 -0.020 -6.407 1.00 96.00 79 LYS A C 1
ATOM 662 O O . LYS A 1 79 ? -3.994 -1.105 -6.861 1.00 96.00 79 LYS A O 1
ATOM 667 N N . ALA A 1 80 ? -4.742 0.164 -5.153 1.00 96.06 80 ALA A N 1
ATOM 668 C CA . ALA A 1 80 ? -4.788 -0.899 -4.167 1.00 96.06 80 ALA A CA 1
ATOM 669 C C . ALA A 1 80 ? -6.014 -0.764 -3.268 1.00 96.06 80 ALA A C 1
ATOM 671 O O . ALA A 1 80 ? -6.573 0.319 -3.124 1.00 96.06 80 ALA A O 1
ATOM 672 N N . VAL A 1 81 ? -6.405 -1.873 -2.657 1.00 96.50 81 VAL A N 1
ATOM 673 C CA . VAL A 1 81 ? -7.426 -1.921 -1.605 1.00 96.50 81 VAL A CA 1
ATOM 674 C C . VAL A 1 81 ? -6.767 -2.263 -0.277 1.00 96.50 81 VAL A C 1
ATOM 676 O O . VAL A 1 81 ? -5.713 -2.908 -0.244 1.00 96.50 81 VAL A O 1
ATOM 679 N N . VAL A 1 82 ? -7.371 -1.837 0.828 1.00 96.94 82 VAL A N 1
ATOM 680 C CA . VAL A 1 82 ? -6.850 -2.140 2.164 1.00 96.94 82 VAL A CA 1
ATOM 681 C C . VAL A 1 82 ? -7.091 -3.612 2.481 1.00 96.94 82 VAL A C 1
ATOM 683 O O . VAL A 1 82 ? -8.226 -4.066 2.599 1.00 96.94 82 VAL A O 1
ATOM 686 N N . LYS A 1 83 ? -6.006 -4.367 2.653 1.00 95.75 83 LYS A N 1
ATOM 687 C CA . LYS A 1 83 ? -6.040 -5.789 3.002 1.00 95.75 83 LYS A CA 1
ATOM 688 C C . LYS A 1 83 ? -6.190 -5.972 4.511 1.00 95.75 83 LYS A C 1
ATOM 690 O O . LYS A 1 83 ? -7.066 -6.705 4.965 1.00 95.75 83 LYS A O 1
ATOM 695 N N . SER A 1 84 ? -5.358 -5.295 5.296 1.00 95.56 84 SER A N 1
ATOM 696 C CA . SER A 1 84 ? -5.391 -5.353 6.759 1.00 95.56 84 SER A CA 1
ATOM 697 C C . SER A 1 84 ? -4.921 -4.041 7.378 1.00 95.56 84 SER A C 1
ATOM 699 O O . SER A 1 84 ? -4.208 -3.260 6.753 1.00 95.56 84 SER A O 1
ATOM 701 N N . ILE A 1 85 ? -5.380 -3.805 8.605 1.00 95.56 85 ILE A N 1
ATOM 702 C CA . ILE A 1 85 ? -4.937 -2.713 9.469 1.00 95.56 85 ILE A CA 1
ATOM 703 C C . ILE A 1 85 ? -4.668 -3.365 10.823 1.00 95.56 85 ILE A C 1
ATOM 705 O O . ILE A 1 85 ? -5.562 -4.012 11.372 1.00 95.56 85 ILE A O 1
ATOM 709 N N . GLU A 1 86 ? -3.443 -3.252 11.321 1.00 93.19 86 GLU A N 1
ATOM 710 C CA . GLU A 1 86 ? -3.007 -3.794 12.606 1.00 93.19 86 GLU A CA 1
ATOM 711 C C . GLU A 1 86 ? -2.282 -2.699 13.385 1.00 93.19 86 GLU A C 1
ATOM 713 O O . GLU A 1 86 ? -1.178 -2.299 13.027 1.00 93.19 86 GLU A O 1
ATOM 718 N N . LYS A 1 87 ? -2.899 -2.208 14.468 1.00 89.81 87 LYS A N 1
ATOM 719 C CA . LYS A 1 87 ? -2.413 -1.043 15.227 1.00 89.81 87 LYS A CA 1
ATOM 720 C C . LYS A 1 87 ? -2.203 0.166 14.303 1.00 89.81 87 LYS A C 1
ATOM 722 O O . LYS A 1 87 ? -3.176 0.767 13.876 1.00 89.81 87 LYS A O 1
ATOM 727 N N . ASN A 1 88 ? -0.951 0.501 14.008 1.00 92.00 88 ASN A N 1
ATOM 728 C CA . ASN A 1 88 ? -0.525 1.606 13.157 1.00 92.00 88 ASN A CA 1
ATOM 729 C C . ASN A 1 88 ? 0.018 1.147 11.797 1.00 92.00 88 ASN A C 1
ATOM 731 O O . ASN A 1 88 ? 0.490 1.977 11.028 1.00 92.00 88 ASN A O 1
ATOM 735 N N . THR A 1 89 ? -0.033 -0.151 11.499 1.00 93.19 89 THR A N 1
ATOM 736 C CA . THR A 1 89 ? 0.429 -0.714 10.232 1.00 93.19 89 THR A CA 1
ATOM 737 C C . THR A 1 89 ? -0.758 -0.990 9.318 1.00 93.19 89 THR A C 1
ATOM 739 O O . THR A 1 89 ? -1.700 -1.694 9.683 1.00 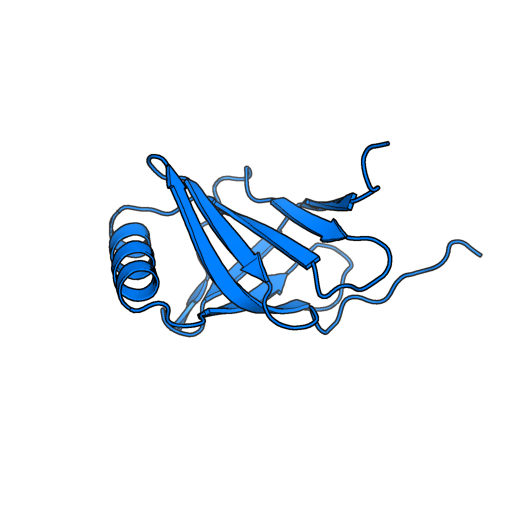93.19 89 THR A O 1
ATOM 742 N N . VAL A 1 90 ? -0.698 -0.460 8.102 1.00 94.94 90 VAL A N 1
ATOM 743 C CA . VAL A 1 90 ? -1.681 -0.667 7.041 1.00 94.94 90 VAL A CA 1
ATOM 744 C C . VAL A 1 90 ? -1.028 -1.475 5.933 1.00 94.94 90 VAL A C 1
ATOM 746 O O . VAL A 1 90 ? 0.002 -1.085 5.389 1.00 94.94 90 VAL A O 1
ATOM 749 N N . VAL A 1 91 ? -1.655 -2.586 5.558 1.00 95.88 91 VAL A N 1
ATOM 750 C CA . VAL A 1 91 ? -1.248 -3.366 4.390 1.00 95.88 91 VAL A CA 1
ATOM 751 C C . VAL A 1 91 ? -2.282 -3.162 3.302 1.00 95.88 91 VAL A C 1
ATOM 753 O O . VAL A 1 91 ? -3.458 -3.503 3.470 1.00 95.88 91 VAL A O 1
ATOM 756 N N . VAL A 1 92 ? -1.843 -2.650 2.157 1.00 95.62 92 VAL A N 1
ATOM 757 C CA . VAL A 1 92 ? -2.675 -2.547 0.957 1.00 95.62 92 VAL A CA 1
ATOM 758 C C . VAL A 1 92 ? -2.227 -3.554 -0.090 1.00 95.62 92 VAL A C 1
ATOM 760 O O . VAL A 1 92 ? -1.045 -3.883 -0.207 1.00 95.62 92 VAL A O 1
ATOM 763 N N . LYS A 1 93 ? -3.189 -4.059 -0.859 1.00 95.50 93 LYS A N 1
ATOM 764 C CA . LYS A 1 93 ? -2.957 -5.018 -1.933 1.00 95.50 93 LYS A CA 1
ATOM 765 C C . LYS A 1 93 ? -3.313 -4.397 -3.273 1.00 95.50 93 LYS A C 1
ATOM 767 O O . LYS A 1 93 ? -4.437 -3.934 -3.466 1.00 95.50 93 LYS A O 1
ATOM 772 N N . GLY A 1 94 ? -2.356 -4.426 -4.191 1.00 94.19 94 GLY A N 1
ATOM 773 C CA . GLY A 1 94 ? -2.521 -3.992 -5.566 1.00 94.19 94 GLY A CA 1
ATOM 774 C C . GLY A 1 94 ? -3.661 -4.715 -6.273 1.00 94.19 94 GLY A C 1
ATOM 775 O O . GLY A 1 94 ? -3.785 -5.937 -6.192 1.00 94.19 94 GLY A O 1
ATOM 776 N N . ILE A 1 95 ? -4.483 -3.943 -6.978 1.00 93.69 95 ILE A N 1
ATOM 777 C CA . ILE A 1 95 ? -5.536 -4.445 -7.876 1.00 93.69 95 ILE A CA 1
ATOM 778 C C . ILE A 1 95 ? -5.272 -4.066 -9.340 1.00 93.69 95 ILE A C 1
ATOM 780 O O . ILE A 1 95 ? -5.979 -4.508 -10.240 1.00 93.69 95 ILE A O 1
ATOM 784 N N . THR A 1 96 ? -4.253 -3.242 -9.588 1.00 91.50 96 THR A N 1
ATOM 785 C CA . THR A 1 96 ? -3.755 -2.910 -10.926 1.00 91.50 96 THR A CA 1
ATOM 786 C C . THR A 1 96 ? -2.263 -3.180 -11.008 1.00 91.50 96 THR A C 1
ATOM 788 O O . THR A 1 96 ? -1.568 -3.139 -9.993 1.00 91.50 96 THR A O 1
ATOM 791 N N . VAL A 1 97 ? -1.749 -3.335 -12.230 1.00 89.69 97 VAL A N 1
ATOM 792 C CA . VAL A 1 97 ? -0.308 -3.289 -12.513 1.00 89.69 97 VAL A CA 1
ATOM 793 C C . VAL A 1 97 ? 0.317 -2.055 -11.857 1.00 89.69 97 VAL A C 1
ATOM 795 O O . VAL A 1 97 ? -0.239 -0.953 -11.931 1.00 89.69 97 VAL A O 1
ATOM 798 N N . LEU A 1 98 ? 1.479 -2.236 -11.231 1.00 89.56 98 LEU A N 1
ATOM 799 C CA . LEU A 1 98 ? 2.271 -1.133 -10.712 1.00 89.56 98 LEU A CA 1
ATOM 800 C C . LEU A 1 98 ? 3.096 -0.493 -11.840 1.00 89.56 98 LEU A C 1
ATOM 802 O O . LEU A 1 98 ? 4.164 -0.973 -12.227 1.00 89.56 98 LEU A O 1
ATOM 806 N N . TYR A 1 99 ? 2.581 0.601 -12.395 1.00 88.00 99 TYR A N 1
ATOM 807 C CA . TYR A 1 99 ? 3.225 1.322 -13.490 1.00 88.00 99 TYR A CA 1
ATOM 808 C C . TYR A 1 99 ? 4.531 1.972 -13.040 1.00 88.00 99 TYR A C 1
ATOM 810 O O . TYR A 1 99 ? 4.662 2.383 -11.894 1.00 88.00 99 TYR A O 1
ATOM 818 N N . GLY A 1 100 ? 5.492 2.091 -13.957 1.00 84.69 100 GLY A N 1
ATOM 819 C CA . GLY A 1 100 ? 6.826 2.637 -13.676 1.00 84.69 100 GLY A CA 1
ATOM 820 C C . GLY A 1 100 ? 7.843 1.578 -13.245 1.00 84.69 100 GLY A C 1
ATOM 821 O O . GLY A 1 100 ? 9.046 1.791 -13.413 1.00 84.69 100 GLY A O 1
ATOM 822 N N . TYR A 1 101 ? 7.377 0.408 -12.794 1.00 80.62 101 TYR A N 1
ATOM 823 C CA . TYR A 1 101 ? 8.246 -0.703 -12.438 1.00 80.62 101 TYR A CA 1
ATOM 824 C C . TYR A 1 101 ? 8.718 -1.404 -13.714 1.00 80.62 101 TYR A C 1
ATOM 826 O O . TYR A 1 101 ? 7.961 -2.106 -14.383 1.00 80.62 101 TYR A O 1
ATOM 834 N N . ARG A 1 102 ? 9.978 -1.183 -14.093 1.00 68.81 102 ARG A N 1
ATOM 835 C CA . ARG A 1 102 ? 10.624 -1.918 -15.184 1.00 68.81 102 ARG A CA 1
ATOM 836 C C . ARG A 1 102 ? 11.507 -2.990 -14.571 1.00 68.81 102 ARG A C 1
ATOM 838 O O . ARG A 1 102 ? 12.399 -2.674 -13.790 1.00 68.81 102 ARG A O 1
ATOM 845 N N . TYR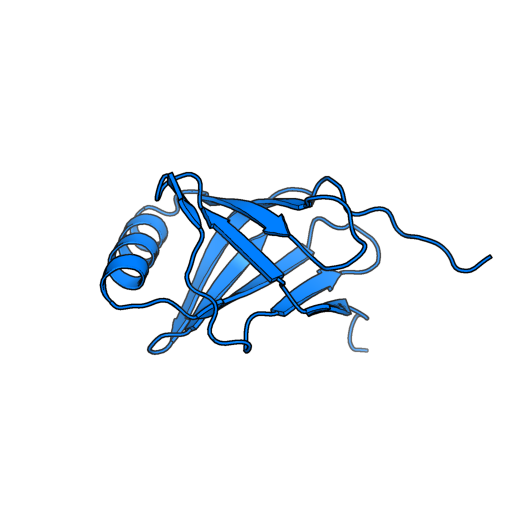 A 1 103 ? 11.282 -4.246 -14.947 1.00 57.09 103 TYR A N 1
ATOM 846 C CA . TYR A 1 103 ? 12.230 -5.313 -14.648 1.00 57.09 103 TYR A CA 1
ATOM 847 C C . TYR A 1 103 ? 13.539 -5.006 -15.371 1.00 57.09 103 TYR A C 1
ATOM 849 O O . TYR A 1 103 ? 13.652 -5.201 -16.582 1.00 57.09 103 TYR A O 1
ATOM 857 N N . VAL A 1 104 ? 14.522 -4.485 -14.643 1.00 51.22 104 VAL A N 1
ATOM 858 C CA . VAL A 1 104 ? 15.889 -4.428 -15.146 1.00 51.22 104 VAL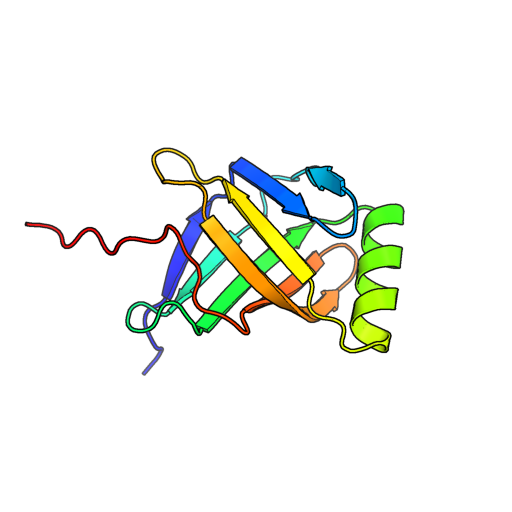 A CA 1
ATOM 859 C C . VAL A 1 104 ? 16.399 -5.861 -15.065 1.00 51.22 104 VAL A C 1
ATOM 861 O O . VAL A 1 104 ? 16.785 -6.334 -13.998 1.00 51.22 104 VAL A O 1
ATOM 864 N N . SER A 1 105 ? 16.315 -6.601 -16.174 1.00 37.06 105 SER A N 1
ATOM 865 C CA . SER A 1 105 ? 17.061 -7.853 -16.275 1.00 37.06 105 SER A CA 1
ATOM 866 C C . SER A 1 105 ? 18.532 -7.509 -16.044 1.00 37.06 105 SER A C 1
ATOM 868 O O . SER A 1 105 ? 19.023 -6.602 -16.725 1.00 37.06 105 SER A O 1
ATOM 870 N N . PRO A 1 106 ? 19.244 -8.190 -15.128 1.00 41.56 106 PRO A N 1
ATOM 871 C CA . PRO A 1 106 ? 20.694 -8.153 -15.177 1.00 41.56 106 PRO A CA 1
ATOM 872 C C . PRO A 1 106 ? 21.079 -8.621 -16.585 1.00 41.56 106 PRO A C 1
ATOM 874 O O . PRO A 1 106 ? 20.549 -9.633 -17.058 1.00 41.56 106 PRO A O 1
ATOM 877 N N . ARG A 1 107 ? 21.868 -7.809 -17.288 1.00 37.94 107 ARG A N 1
ATOM 878 C CA . ARG A 1 107 ? 22.541 -8.247 -18.512 1.00 37.94 107 ARG A CA 1
ATOM 879 C C . ARG A 1 107 ? 23.611 -9.266 -18.156 1.00 37.94 107 ARG A C 1
ATOM 881 O O . ARG A 1 107 ? 24.214 -9.099 -17.073 1.00 37.94 107 ARG A O 1
#

Radius of gyration: 13.44 Å; chains: 1; bounding box: 39×38×34 Å

Sequence (107 aa):
MGRKRNSHDIDRVFVKGLKYELRLSGSEALSIHKTNFEDWELELSACEEELYYFEDVKQKDEPIEFAIYIQYMNRLTGKAVVKSIEKNTVVVKGITVLYGYRYVSPR